Protein AF-A0A920NW77-F1 (afdb_monomer_lite)

Foldseek 3Di:
DDDDDDPDDDDDCVVVVVVVVDDDDDDDFDCPQPPHPPDDGDPVRVVCVVVVVVVVVVVD

Structure (mmCIF, N/CA/C/O backbone):
data_AF-A0A920NW77-F1
#
_entry.id   AF-A0A920NW77-F1
#
loop_
_atom_site.group_PDB
_atom_site.id
_atom_site.type_symbol
_atom_site.label_atom_id
_atom_site.label_alt_id
_atom_site.label_comp_id
_atom_site.label_asym_id
_atom_site.label_entity_id
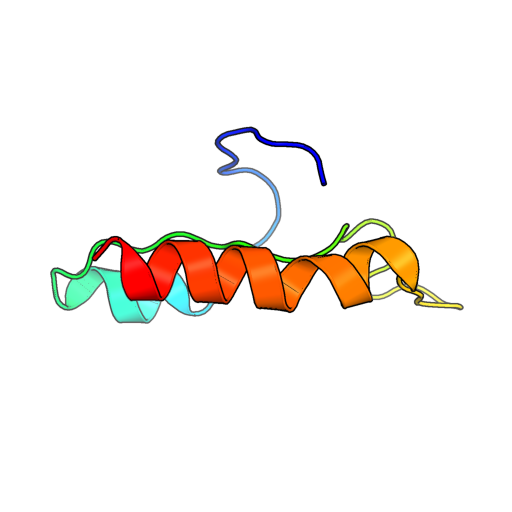_atom_site.label_seq_id
_atom_site.pdbx_PDB_ins_code
_atom_site.Cartn_x
_atom_site.Cartn_y
_atom_site.Cartn_z
_atom_site.occupancy
_atom_site.B_iso_or_equiv
_atom_site.auth_seq_id
_atom_site.auth_comp_id
_atom_site.auth_asym_id
_atom_site.auth_atom_id
_atom_site.pdbx_PDB_model_num
ATOM 1 N N . MET A 1 1 ? -3.323 -8.775 -8.225 1.00 66.06 1 MET A N 1
ATOM 2 C CA . MET A 1 1 ? -3.102 -8.497 -6.784 1.00 66.06 1 MET A CA 1
ATOM 3 C C . MET A 1 1 ? -3.198 -9.764 -5.941 1.00 66.06 1 MET A C 1
ATOM 5 O O . MET A 1 1 ? -4.234 -10.424 -5.934 1.00 66.06 1 MET A O 1
ATOM 9 N N . LYS A 1 2 ? -2.112 -10.113 -5.238 1.00 69.31 2 LYS A N 1
ATOM 10 C CA . LYS A 1 2 ? -2.083 -11.206 -4.251 1.00 69.31 2 LYS A CA 1
ATOM 11 C C . LYS A 1 2 ? -2.740 -10.719 -2.954 1.00 69.31 2 LYS A C 1
ATOM 13 O O . LYS A 1 2 ? -2.434 -9.624 -2.497 1.00 69.31 2 LYS A O 1
ATOM 18 N N . LYS A 1 3 ? -3.640 -11.515 -2.374 1.00 77.56 3 LYS A N 1
ATOM 19 C CA . LYS A 1 3 ? -4.311 -11.198 -1.106 1.00 77.56 3 LYS A CA 1
ATOM 20 C C . LYS A 1 3 ? -3.660 -11.996 0.020 1.00 77.56 3 LYS A C 1
ATOM 22 O O . LYS A 1 3 ? -3.945 -13.179 0.167 1.00 77.56 3 LYS A O 1
ATOM 27 N N . ASP A 1 4 ? -2.780 -11.346 0.766 1.00 89.25 4 ASP A N 1
ATOM 28 C CA . ASP A 1 4 ? -2.021 -11.922 1.878 1.00 89.25 4 ASP A CA 1
ATOM 29 C C . ASP A 1 4 ? -1.847 -10.848 2.962 1.00 89.25 4 ASP A C 1
ATOM 31 O O . ASP A 1 4 ? -1.781 -9.663 2.627 1.00 89.25 4 ASP A O 1
ATOM 35 N N . GLN A 1 5 ? -1.812 -11.226 4.241 1.00 89.69 5 GLN A N 1
ATOM 36 C CA . GLN A 1 5 ? -1.554 -10.266 5.322 1.00 89.69 5 GLN A CA 1
ATOM 37 C C . GLN A 1 5 ? -0.042 -10.141 5.523 1.00 89.69 5 GLN A C 1
ATOM 39 O O . GLN A 1 5 ? 0.590 -10.964 6.177 1.00 89.69 5 GLN A O 1
ATOM 44 N N . SER A 1 6 ? 0.520 -9.131 4.860 1.00 92.25 6 SER A N 1
ATOM 45 C CA . SER A 1 6 ? 1.912 -8.678 4.918 1.00 92.25 6 SER A CA 1
ATOM 46 C C . SER A 1 6 ? 2.271 -7.859 6.169 1.00 92.25 6 SER A C 1
ATOM 48 O O . SER A 1 6 ? 1.552 -6.905 6.454 1.00 92.25 6 SER A O 1
ATOM 50 N N . THR A 1 7 ? 3.404 -8.105 6.835 1.00 94.56 7 THR A N 1
ATOM 51 C CA . THR A 1 7 ? 4.147 -7.056 7.577 1.00 94.56 7 THR A CA 1
ATOM 52 C C . THR A 1 7 ? 5.592 -6.923 7.080 1.00 94.56 7 THR A C 1
ATOM 54 O O . THR A 1 7 ? 6.442 -6.357 7.764 1.00 94.56 7 THR A O 1
ATOM 57 N N . GLU A 1 8 ? 5.902 -7.520 5.929 1.00 92.12 8 GLU A N 1
ATOM 58 C CA . GLU A 1 8 ? 7.222 -7.471 5.301 1.00 92.12 8 GLU A CA 1
ATOM 59 C C . GLU A 1 8 ? 7.400 -6.178 4.487 1.00 92.12 8 GLU A C 1
ATOM 61 O O . GLU A 1 8 ? 6.438 -5.481 4.168 1.00 92.12 8 GLU A O 1
ATOM 66 N N . GLY A 1 9 ? 8.640 -5.880 4.092 1.00 90.06 9 GLY A N 1
ATOM 67 C CA . GLY A 1 9 ? 8.966 -4.714 3.271 1.00 90.06 9 GLY A CA 1
ATOM 68 C C . GLY A 1 9 ? 9.504 -3.537 4.085 1.00 90.06 9 GLY A C 1
ATOM 69 O O . GLY A 1 9 ? 10.305 -3.722 5.000 1.00 90.06 9 GLY A O 1
ATOM 70 N N . GLY A 1 10 ? 9.139 -2.320 3.674 1.00 93.56 10 GLY A N 1
ATOM 71 C CA . GLY A 1 10 ? 9.578 -1.067 4.292 1.00 93.56 10 GLY A CA 1
ATOM 72 C C . GLY A 1 10 ? 8.619 -0.551 5.368 1.00 93.56 10 GLY A C 1
ATOM 73 O O . GLY A 1 10 ? 7.936 -1.314 6.040 1.00 93.56 10 GLY A O 1
ATOM 74 N N . THR A 1 11 ? 8.566 0.772 5.530 1.00 96.00 11 THR A N 1
ATOM 75 C CA . THR A 1 11 ? 7.604 1.456 6.407 1.00 96.00 11 THR A CA 1
ATOM 76 C C . THR A 1 11 ? 6.789 2.466 5.606 1.00 96.00 11 THR A C 1
ATOM 78 O O . THR A 1 11 ? 7.265 2.978 4.593 1.00 96.00 11 THR A O 1
ATOM 81 N N . SER A 1 12 ? 5.593 2.785 6.092 1.00 97.69 12 SER A N 1
ATOM 82 C CA . SER A 1 12 ? 4.761 3.880 5.605 1.00 97.69 12 SER A CA 1
ATOM 83 C C . SER A 1 12 ? 4.462 4.871 6.731 1.00 97.69 12 SER A C 1
ATOM 85 O O . SER A 1 12 ? 4.792 4.656 7.906 1.00 97.69 12 SER A O 1
ATOM 87 N N . ASP A 1 13 ? 3.771 5.953 6.392 1.00 98.38 13 ASP A N 1
ATOM 88 C CA . ASP A 1 13 ? 3.277 6.920 7.372 1.00 98.38 13 ASP A CA 1
ATOM 89 C C . ASP A 1 13 ? 2.085 6.407 8.194 1.00 98.38 13 ASP A C 1
ATOM 91 O O . ASP A 1 13 ? 1.661 7.067 9.145 1.00 98.38 13 ASP A O 1
ATOM 95 N N . GLY A 1 14 ? 1.631 5.172 7.946 1.00 97.69 14 GLY A N 1
ATOM 96 C CA . GLY A 1 14 ? 0.713 4.453 8.827 1.00 97.69 14 GLY A CA 1
ATOM 97 C C . GLY A 1 14 ? 1.200 4.402 10.278 1.00 97.69 14 GLY A C 1
ATOM 98 O O . GLY A 1 14 ? 0.387 4.495 11.197 1.00 97.69 14 GLY A O 1
ATOM 99 N N . ARG A 1 15 ? 2.525 4.391 10.510 1.00 97.75 15 ARG A N 1
ATOM 100 C CA . ARG A 1 15 ? 3.118 4.457 11.862 1.00 97.75 15 ARG A CA 1
ATOM 101 C C . ARG A 1 15 ? 2.759 5.727 12.640 1.00 97.75 15 ARG A C 1
ATOM 103 O O . ARG A 1 15 ? 2.785 5.708 13.866 1.00 97.75 15 ARG A O 1
ATOM 110 N N . PHE A 1 16 ? 2.432 6.819 11.951 1.00 98.38 16 PHE A N 1
ATOM 111 C CA . PHE A 1 16 ? 1.998 8.071 12.574 1.00 98.38 16 PHE A CA 1
ATOM 112 C C . PHE A 1 16 ? 0.480 8.140 12.757 1.00 98.38 16 PHE A C 1
ATOM 114 O O . PHE A 1 16 ? 0.008 8.839 13.649 1.00 98.38 16 PHE A O 1
ATOM 121 N N . ILE A 1 17 ? -0.279 7.398 11.946 1.00 98.31 17 ILE A N 1
ATOM 122 C CA . ILE A 1 17 ? -1.744 7.336 12.020 1.00 98.31 17 ILE A CA 1
ATOM 123 C C . ILE A 1 17 ? -2.188 6.356 13.111 1.00 98.31 17 ILE A C 1
ATOM 125 O O . ILE A 1 17 ? -3.105 6.668 13.866 1.00 98.31 17 ILE A O 1
ATOM 129 N N . ALA A 1 18 ? -1.525 5.205 13.255 1.00 98.12 18 ALA A N 1
ATOM 130 C CA . ALA A 1 18 ? -1.904 4.173 14.225 1.00 98.12 18 ALA A CA 1
ATOM 131 C C . ALA A 1 18 ? -2.041 4.682 15.685 1.00 98.12 18 ALA A C 1
ATOM 133 O O . ALA A 1 18 ? -3.015 4.313 16.344 1.00 98.12 18 ALA A O 1
ATOM 134 N N . PRO A 1 19 ? -1.181 5.590 16.203 1.00 98.50 19 PRO A N 1
ATOM 135 C CA . PRO A 1 19 ? -1.337 6.162 17.547 1.00 98.50 19 PRO A CA 1
ATOM 136 C C . PRO A 1 19 ? -2.624 6.968 17.782 1.00 98.50 19 PRO A C 1
ATOM 138 O O . PRO A 1 19 ? -2.949 7.258 18.929 1.00 98.50 19 PRO A O 1
ATOM 141 N N . THR A 1 20 ? -3.370 7.327 16.731 1.00 98.38 20 THR A N 1
ATOM 142 C CA . THR A 1 20 ? -4.685 7.985 16.860 1.00 98.38 20 THR A CA 1
ATOM 143 C C . THR A 1 20 ? -5.791 7.039 17.342 1.00 98.38 20 THR A C 1
ATOM 145 O O . THR A 1 20 ? -6.890 7.497 17.642 1.00 98.38 20 THR A O 1
ATOM 148 N N . GLY A 1 21 ? -5.518 5.731 17.407 1.00 97.94 21 GLY A N 1
ATOM 149 C CA . GLY A 1 21 ? -6.514 4.692 17.686 1.00 97.94 21 GLY A CA 1
ATOM 150 C C . GLY A 1 21 ? -7.208 4.146 16.434 1.00 97.94 21 GLY A C 1
ATOM 151 O O . GLY A 1 21 ? -8.112 3.326 16.558 1.00 97.94 21 GLY A O 1
ATOM 152 N N . SER A 1 22 ? -6.795 4.582 15.240 1.00 97.75 22 SER A N 1
ATOM 153 C CA . SER A 1 22 ? -7.322 4.080 13.967 1.00 97.75 22 SER A CA 1
ATOM 154 C C . SER A 1 22 ? -6.768 2.693 13.631 1.00 97.75 22 SER A C 1
ATOM 156 O O . SER A 1 22 ? -5.573 2.442 13.799 1.00 97.75 22 SER A O 1
ATOM 158 N N . GLU A 1 23 ? -7.606 1.818 13.073 1.00 97.12 23 GLU A N 1
ATOM 159 C CA . GLU A 1 23 ? -7.136 0.605 12.397 1.00 97.12 23 GLU A CA 1
ATOM 160 C C . GLU A 1 23 ? -6.493 0.988 11.056 1.00 97.12 23 GLU A C 1
ATOM 162 O O . GLU A 1 23 ? -7.101 1.687 10.244 1.00 97.12 23 GLU A O 1
ATOM 167 N N . VAL A 1 24 ? -5.250 0.554 10.823 1.00 97.19 24 VAL A N 1
ATOM 168 C CA . VAL A 1 24 ? -4.470 0.932 9.634 1.00 97.19 24 VAL A CA 1
ATOM 169 C C . VAL A 1 24 ? -4.092 -0.311 8.838 1.00 97.19 24 VAL A 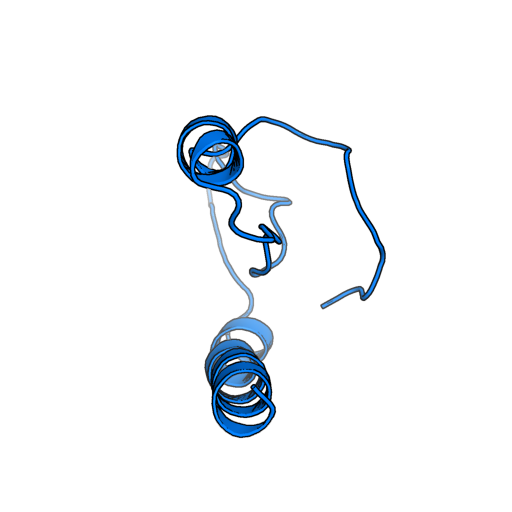C 1
ATOM 171 O O . VAL A 1 24 ? -3.509 -1.250 9.375 1.00 97.19 24 VAL A O 1
ATOM 174 N N . VAL A 1 25 ? -4.400 -0.291 7.541 1.00 95.94 25 VAL A N 1
ATOM 175 C CA . VAL A 1 25 ? -3.986 -1.300 6.559 1.00 95.94 25 VAL A CA 1
ATOM 176 C C . VAL A 1 25 ? -3.437 -0.609 5.314 1.00 95.94 25 VAL A C 1
ATOM 178 O O . VAL A 1 25 ? -3.867 0.490 4.968 1.00 95.94 25 VAL A O 1
ATOM 181 N N . GLU A 1 26 ? -2.514 -1.266 4.615 1.00 95.75 26 GLU A N 1
ATOM 182 C CA . GLU A 1 26 ? -1.928 -0.770 3.367 1.00 95.75 26 GLU A CA 1
ATOM 183 C C . GLU A 1 26 ? -2.350 -1.659 2.195 1.00 95.75 26 GLU A C 1
ATOM 185 O O . GLU A 1 26 ? -2.261 -2.885 2.263 1.00 95.75 26 GLU A O 1
ATOM 190 N N . VAL A 1 27 ? -2.835 -1.044 1.111 1.00 95.44 27 VAL A N 1
ATOM 191 C CA . VAL A 1 27 ? -3.298 -1.746 -0.095 1.00 95.44 27 VAL A CA 1
ATOM 192 C C . VAL A 1 27 ? -2.903 -0.946 -1.332 1.00 95.44 27 VAL A C 1
ATOM 194 O O . VAL A 1 27 ? -3.264 0.226 -1.452 1.00 95.44 27 VAL A O 1
ATOM 197 N N . GLY A 1 28 ? -2.218 -1.592 -2.278 1.00 95.25 28 GLY A N 1
ATOM 198 C CA . GLY A 1 28 ? -1.806 -0.986 -3.543 1.00 95.25 28 GLY A CA 1
ATOM 199 C C . GLY A 1 28 ? -1.329 -2.013 -4.583 1.00 95.25 28 GLY A C 1
ATOM 200 O O . GLY A 1 28 ? -1.429 -3.221 -4.340 1.00 95.25 28 GLY A O 1
ATOM 201 N N . PRO A 1 29 ? -0.840 -1.548 -5.749 1.00 95.44 29 PRO A N 1
ATOM 202 C CA . PRO A 1 29 ? -0.291 -2.399 -6.808 1.00 95.44 29 PRO A CA 1
ATOM 203 C C . PRO A 1 29 ? 0.979 -3.155 -6.391 1.00 95.44 29 PRO A C 1
ATOM 205 O O . PRO A 1 29 ? 1.531 -2.946 -5.310 1.00 95.44 29 PRO A O 1
ATOM 208 N N . LEU A 1 30 ? 1.473 -4.027 -7.276 1.00 94.56 30 LEU A N 1
ATOM 209 C CA . LEU A 1 30 ? 2.729 -4.739 -7.051 1.00 94.56 30 LEU A CA 1
ATOM 210 C C . LEU A 1 30 ? 3.911 -3.762 -6.928 1.00 94.56 30 LEU A C 1
ATOM 212 O O . LEU A 1 30 ? 4.137 -2.929 -7.799 1.00 94.56 30 LEU A O 1
ATOM 216 N N . ASN A 1 31 ? 4.720 -3.927 -5.883 1.00 94.69 31 ASN A N 1
ATOM 217 C CA . ASN A 1 31 ? 5.867 -3.063 -5.595 1.00 94.69 31 ASN A CA 1
ATOM 218 C C . ASN A 1 31 ? 7.198 -3.549 -6.211 1.00 94.69 31 ASN A C 1
ATOM 220 O O . ASN A 1 31 ? 8.265 -3.073 -5.841 1.00 94.69 31 ASN A O 1
ATOM 224 N N . ALA A 1 32 ? 7.178 -4.508 -7.141 1.00 95.88 32 ALA A N 1
ATOM 225 C CA . ALA A 1 32 ? 8.387 -5.198 -7.608 1.00 95.88 32 ALA A CA 1
ATOM 226 C C . ALA A 1 32 ? 9.431 -4.275 -8.271 1.00 95.88 32 ALA A C 1
ATOM 228 O O . ALA A 1 32 ? 10.636 -4.567 -8.218 1.00 95.88 32 ALA A O 1
ATOM 229 N N . SER A 1 33 ? 8.980 -3.181 -8.890 1.00 97.81 33 SER A N 1
ATOM 230 C CA . SER A 1 33 ? 9.826 -2.214 -9.595 1.00 97.81 33 SER A CA 1
ATOM 231 C C . SER A 1 33 ? 10.009 -0.880 -8.869 1.00 97.81 33 SER A C 1
ATOM 233 O O . SER A 1 33 ? 10.679 -0.020 -9.432 1.00 97.81 33 SER A O 1
ATOM 235 N N . ILE A 1 34 ? 9.448 -0.683 -7.664 1.00 9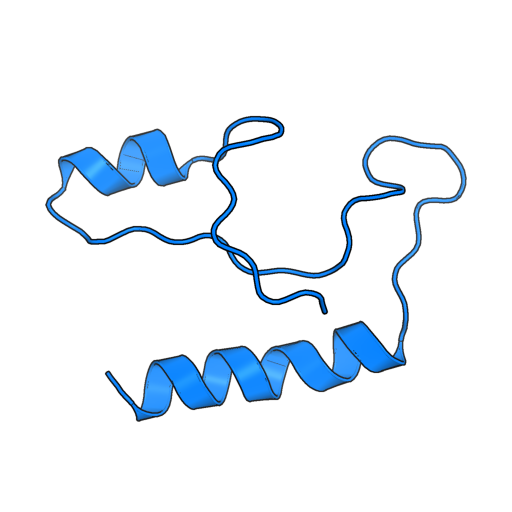7.62 34 ILE A N 1
ATOM 236 C CA . ILE A 1 34 ? 9.601 0.606 -6.965 1.00 97.62 34 ILE A CA 1
ATOM 237 C C . ILE A 1 34 ? 11.086 0.889 -6.728 1.00 97.62 34 ILE A C 1
ATOM 239 O O . ILE A 1 34 ? 11.844 -0.013 -6.353 1.00 97.62 34 ILE A O 1
ATOM 243 N N . HIS A 1 35 ? 11.500 2.135 -6.959 1.00 97.44 35 HIS A N 1
ATOM 244 C CA . HIS A 1 35 ? 12.890 2.586 -6.797 1.00 97.44 35 HIS A CA 1
ATOM 245 C C . HIS A 1 35 ? 13.899 1.873 -7.723 1.00 97.44 35 HIS A C 1
ATOM 247 O O . HIS A 1 35 ? 15.079 1.746 -7.382 1.00 97.44 35 HIS A O 1
ATOM 253 N N . LYS A 1 36 ? 13.462 1.396 -8.894 1.00 98.56 36 LYS A N 1
ATOM 254 C CA . LYS A 1 36 ? 14.333 0.813 -9.928 1.00 98.56 36 LYS A CA 1
ATOM 255 C C . LYS A 1 36 ? 14.195 1.580 -11.244 1.00 98.56 36 LYS A C 1
ATOM 257 O O . LYS A 1 36 ? 13.231 2.308 -11.454 1.00 98.56 36 LYS A O 1
ATOM 262 N N . ILE A 1 37 ? 15.180 1.423 -12.131 1.00 98.06 37 ILE A N 1
ATOM 263 C CA . ILE A 1 37 ? 15.069 1.896 -13.520 1.00 98.06 37 ILE A CA 1
ATOM 264 C C . ILE A 1 37 ? 13.911 1.145 -14.193 1.00 98.06 37 ILE A C 1
ATOM 266 O O . ILE A 1 37 ? 13.685 -0.025 -13.882 1.00 98.06 37 ILE A O 1
ATOM 270 N N . ASP A 1 38 ? 13.195 1.830 -15.088 1.00 98.25 38 ASP A N 1
ATOM 271 C CA . ASP A 1 38 ? 12.004 1.323 -15.780 1.00 98.25 38 ASP A CA 1
ATOM 272 C C . ASP A 1 38 ? 10.876 0.902 -14.818 1.00 98.25 38 ASP A C 1
ATOM 274 O O . ASP A 1 38 ? 10.214 -0.121 -15.002 1.00 98.25 38 ASP A O 1
ATOM 278 N N . GLU A 1 39 ? 10.655 1.703 -13.769 1.00 98.44 39 GLU A N 1
ATOM 279 C CA . GLU A 1 39 ? 9.519 1.539 -12.862 1.00 98.44 39 GLU A CA 1
ATOM 280 C C . GLU A 1 39 ? 8.194 1.568 -13.635 1.00 98.44 39 GLU A C 1
ATOM 282 O O . GLU A 1 39 ? 7.912 2.496 -14.397 1.00 98.44 39 GLU A O 1
ATOM 287 N N . ALA A 1 40 ? 7.374 0.537 -13.438 1.00 98.12 40 ALA A N 1
ATOM 288 C CA . ALA A 1 40 ? 6.141 0.357 -14.181 1.00 98.12 40 ALA A CA 1
ATOM 289 C C . ALA A 1 40 ? 5.065 -0.318 -13.328 1.00 98.12 40 ALA A C 1
ATOM 291 O O . ALA A 1 40 ? 5.336 -0.985 -12.332 1.00 98.12 40 ALA A O 1
ATOM 292 N N . VAL A 1 41 ? 3.822 -0.182 -13.774 1.00 97.50 41 VAL A N 1
ATOM 293 C CA . VAL A 1 41 ? 2.656 -0.832 -13.179 1.00 97.50 41 VAL A CA 1
ATOM 294 C C . VAL A 1 41 ? 1.828 -1.487 -14.280 1.00 97.50 41 VAL A C 1
ATOM 296 O O . VAL A 1 41 ? 1.771 -0.995 -15.407 1.00 97.50 41 VAL A O 1
ATOM 299 N N . SER A 1 42 ? 1.185 -2.611 -13.966 1.00 97.69 42 SER A N 1
ATOM 300 C CA . SER A 1 42 ? 0.213 -3.232 -14.868 1.00 97.69 42 SER A CA 1
ATOM 301 C C . SER A 1 42 ? -1.011 -2.328 -15.024 1.00 97.69 42 SER A C 1
ATOM 303 O O . SER A 1 42 ? -1.628 -1.950 -14.028 1.00 97.69 42 SER A O 1
ATOM 305 N N . ILE A 1 43 ? -1.394 -2.024 -16.268 1.00 98.06 43 ILE A N 1
ATOM 306 C CA . ILE A 1 43 ? -2.599 -1.232 -16.558 1.00 98.06 43 ILE A CA 1
ATOM 307 C C . ILE A 1 43 ? -3.842 -1.935 -16.017 1.00 98.06 43 ILE A C 1
ATOM 309 O O . ILE A 1 43 ? -4.674 -1.304 -15.377 1.00 98.06 43 ILE A O 1
ATOM 313 N N . GLN A 1 44 ? -3.923 -3.256 -16.178 1.00 97.06 44 GLN A N 1
ATOM 314 C CA . GLN A 1 44 ? -5.058 -4.040 -15.701 1.00 97.06 44 GLN A CA 1
ATOM 315 C C . GLN A 1 44 ? -5.168 -3.997 -14.171 1.00 97.06 44 GLN A C 1
ATOM 317 O O . GLN A 1 44 ? -6.265 -3.870 -13.637 1.00 97.06 44 GLN A O 1
ATOM 322 N N . GLU A 1 45 ? -4.047 -4.076 -13.442 1.00 95.31 45 GLU A N 1
ATOM 323 C CA . GLU A 1 45 ? -4.081 -3.954 -11.977 1.00 95.31 45 GLU A CA 1
ATOM 324 C C . GLU A 1 45 ? -4.444 -2.537 -11.529 1.00 95.31 45 GLU A C 1
ATOM 326 O O . GLU A 1 45 ? -5.174 -2.373 -10.549 1.00 95.31 45 GLU A O 1
ATOM 331 N N . LEU A 1 46 ? -3.969 -1.523 -12.256 1.00 96.62 46 LEU A N 1
ATOM 332 C CA . LEU A 1 46 ? -4.281 -0.129 -11.971 1.00 96.62 46 LEU A CA 1
ATOM 333 C C . LEU A 1 46 ? -5.770 0.175 -12.190 1.00 96.62 46 LEU A C 1
ATOM 335 O O . LEU A 1 46 ? -6.374 0.851 -11.364 1.00 96.62 46 LEU A O 1
ATOM 339 N N . GLU A 1 47 ? -6.376 -0.371 -13.245 1.00 97.75 47 GLU A N 1
ATOM 340 C CA . GLU A 1 47 ? -7.811 -0.239 -13.534 1.00 97.75 47 GLU A CA 1
ATOM 341 C C . GLU A 1 47 ? -8.695 -0.958 -12.502 1.00 97.75 47 GLU A C 1
ATOM 343 O O . GLU A 1 47 ? -9.800 -0.505 -12.219 1.00 97.75 47 GLU A O 1
ATOM 348 N N . MET A 1 48 ? -8.211 -2.044 -11.890 1.00 96.69 48 MET A N 1
ATOM 349 C CA . MET A 1 48 ? -8.942 -2.773 -10.843 1.00 96.69 48 MET A CA 1
ATOM 350 C C . MET A 1 48 ? -8.899 -2.090 -9.468 1.00 96.69 48 MET A C 1
ATOM 352 O O . MET A 1 48 ? -9.760 -2.344 -8.621 1.00 96.69 48 MET A O 1
ATOM 356 N N . LEU A 1 49 ? -7.876 -1.277 -9.201 1.00 96.88 49 LEU A N 1
ATOM 357 C CA . LEU A 1 49 ? -7.619 -0.722 -7.873 1.00 96.88 49 LEU A CA 1
ATOM 358 C C . LEU A 1 49 ? -8.746 0.204 -7.354 1.00 96.88 49 LEU A C 1
ATOM 360 O O . LEU A 1 49 ? -9.126 0.051 -6.187 1.00 96.88 49 LEU A O 1
ATOM 364 N N . PRO A 1 50 ? -9.355 1.094 -8.170 1.00 97.81 50 PRO A N 1
ATOM 365 C CA . PRO A 1 50 ? -10.495 1.907 -7.746 1.00 97.81 50 PRO A CA 1
ATOM 366 C C . PRO A 1 50 ? -11.686 1.082 -7.256 1.00 97.81 50 PRO A C 1
ATOM 368 O O . PRO A 1 50 ? -12.277 1.419 -6.233 1.00 97.81 50 PRO A O 1
ATOM 371 N N . ASP A 1 51 ? -12.001 -0.031 -7.921 1.00 97.44 51 ASP A N 1
ATOM 372 C CA . ASP A 1 51 ? -13.103 -0.909 -7.514 1.00 97.44 51 ASP A CA 1
ATOM 373 C C . ASP A 1 51 ? -12.847 -1.556 -6.150 1.00 97.44 51 ASP A C 1
ATOM 375 O O . ASP A 1 51 ? -13.781 -1.805 -5.385 1.00 97.44 51 ASP A O 1
ATOM 379 N N . ILE A 1 52 ? -11.583 -1.842 -5.825 1.00 95.88 52 ILE A N 1
ATOM 380 C CA . ILE A 1 52 ? -11.193 -2.364 -4.511 1.00 95.88 52 ILE A CA 1
ATOM 381 C C . ILE A 1 52 ? -11.407 -1.291 -3.444 1.00 95.88 52 ILE A C 1
ATOM 383 O O . ILE A 1 52 ? -12.051 -1.572 -2.431 1.00 95.88 52 ILE A O 1
ATOM 387 N N . TYR A 1 53 ? -10.926 -0.067 -3.676 1.00 97.25 53 TYR A N 1
ATOM 388 C CA . TYR A 1 53 ? -11.133 1.041 -2.741 1.00 97.25 53 TYR A CA 1
ATOM 389 C C . TYR A 1 53 ? -12.616 1.363 -2.557 1.00 97.25 53 TYR A C 1
ATOM 391 O O . TYR A 1 53 ? -13.072 1.488 -1.422 1.00 97.25 53 TYR A O 1
ATOM 399 N N . LEU A 1 54 ? -13.390 1.406 -3.645 1.00 98.25 54 LEU A N 1
ATOM 400 C CA . LEU A 1 54 ? -14.831 1.631 -3.593 1.00 98.25 54 LEU A CA 1
ATOM 401 C C . LEU A 1 54 ? -15.526 0.562 -2.745 1.00 98.25 54 LEU A C 1
ATOM 403 O O . LEU A 1 54 ? -16.301 0.902 -1.857 1.00 98.25 54 LEU A O 1
ATOM 407 N N . LYS A 1 55 ? -15.202 -0.722 -2.949 1.00 97.06 55 LYS A N 1
ATOM 408 C CA . LYS A 1 55 ? -15.761 -1.819 -2.142 1.00 97.06 55 LYS A CA 1
ATOM 409 C C . LYS A 1 55 ? -15.460 -1.666 -0.653 1.00 97.06 55 LYS A C 1
ATOM 411 O O . LYS A 1 55 ? -16.341 -1.957 0.151 1.00 97.06 55 LYS A O 1
ATOM 416 N N . VAL A 1 56 ? -14.255 -1.226 -0.282 1.00 96.25 56 VAL A N 1
ATOM 417 C CA . VAL A 1 56 ? -13.901 -0.958 1.124 1.00 96.25 56 VAL A CA 1
ATOM 418 C C . VAL A 1 56 ? -14.742 0.191 1.674 1.00 96.25 56 VAL A C 1
ATOM 420 O O . VAL A 1 56 ? -15.401 0.012 2.692 1.00 96.25 56 VAL A O 1
ATOM 423 N N . ILE A 1 57 ? -14.787 1.322 0.965 1.00 97.25 57 ILE A N 1
ATOM 424 C CA . ILE A 1 57 ? -15.536 2.518 1.378 1.00 97.25 57 ILE A CA 1
ATOM 425 C C . ILE A 1 57 ? -17.027 2.217 1.543 1.00 97.25 57 ILE A C 1
ATOM 427 O O . ILE A 1 57 ? -17.633 2.671 2.497 1.00 97.25 57 ILE A O 1
ATOM 431 N N . THR A 1 58 ? -17.630 1.441 0.639 1.00 98.06 58 THR A N 1
ATOM 432 C CA . THR A 1 58 ? -19.073 1.131 0.701 1.00 98.06 58 THR A 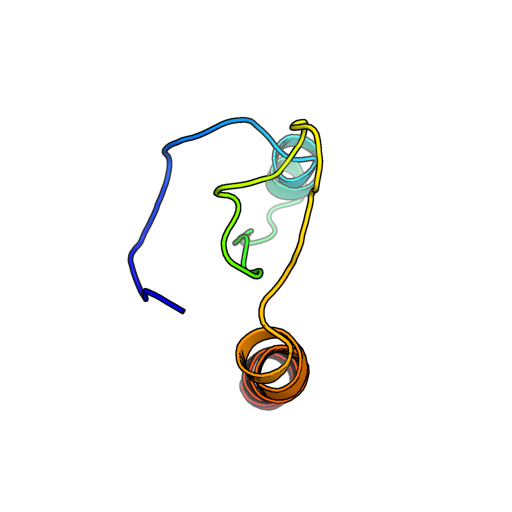CA 1
ATOM 433 C C . THR A 1 58 ? -19.449 0.077 1.742 1.00 98.06 58 THR A C 1
ATOM 435 O O . THR 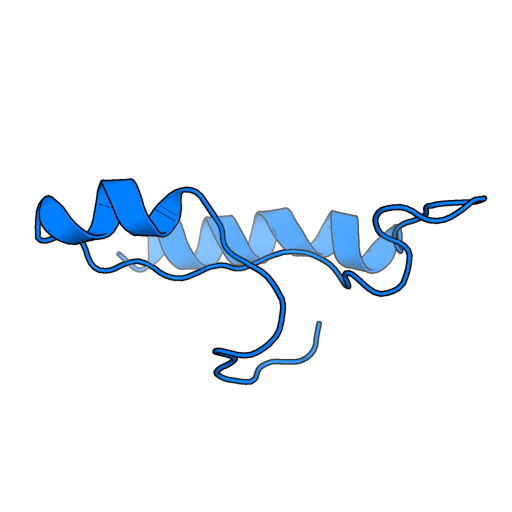A 1 58 ? -20.635 -0.144 1.978 1.00 98.06 58 THR A O 1
ATOM 438 N N . LYS A 1 59 ? -18.466 -0.637 2.303 1.00 96.81 59 LYS A N 1
ATOM 439 C CA . LYS A 1 59 ? -18.689 -1.709 3.282 1.00 96.81 59 LYS A CA 1
ATOM 440 C C . LYS A 1 59 ? -18.495 -1.237 4.729 1.00 96.81 59 LYS A C 1
ATOM 442 O O . LYS A 1 59 ? -19.002 -1.900 5.633 1.00 96.81 59 LYS A O 1
ATOM 447 N N . LEU A 1 60 ? -17.730 -0.165 4.924 1.00 88.12 60 LEU A N 1
ATOM 448 C CA . LEU A 1 60 ? -17.491 0.497 6.208 1.00 88.12 60 LEU A CA 1
ATOM 449 C C . LEU A 1 60 ? -18.547 1.582 6.450 1.00 88.12 60 LEU A C 1
ATOM 451 O O . LEU A 1 60 ? -18.896 1.772 7.634 1.00 88.12 60 LEU A O 1
#

Sequence (60 aa):
MKKDQSTEGGTSDGRFIAPTGSEVVEVGPLNASIHKIDEAVSIQELEMLPDIYLKVITKL

pLDDT: mean 95.08, std 6.11, range [66.06, 98.56]

Secondary structure (DSSP, 8-state):
--------S---THHHHGGGT--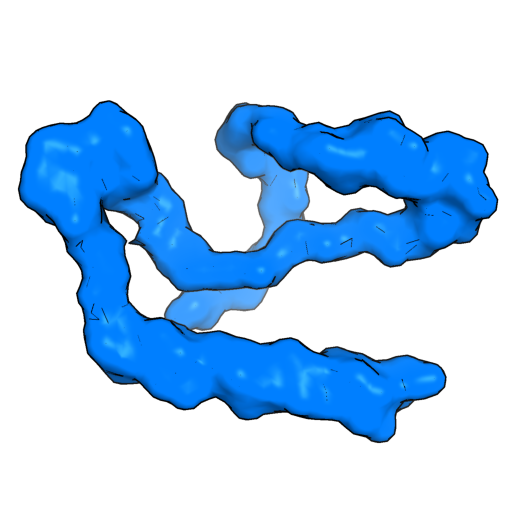-----S--TTTTSTT----HHHHHHHHHHHHHHHHH-

Radius of gyration: 13.63 Å; chains: 1; bounding box: 34×20×34 Å